Protein AF-A0A9D6MG45-F1 (afdb_monomer_lite)

pLDDT: mean 74.43, std 23.16, range [40.16, 97.06]

Secondary structure (DSSP, 8-state):
-----EEETTEEES-S-EE-SSGGGSSHHHHHHHHHHSEE-PPPP-SS-----SS-----GGGS--TTSSS--S-TTS---------------------

Radius of gyration: 20.3 Å; chains: 1; bounding box: 56×32×53 Å

Foldseek 3Di:
DDQAWDADPNDIWSHPDEADQDPLQADPVSCVVRVVVTHYDHHDDDPDDDDDDPPPDADDPVVPPPCVPDPDDDDPPDDDDRDDPDPDDDPPDDDDPDD

Sequence (99 aa):
MADLRTTLFNTEMASPFVLASGPLSYDAHGLRAAFRAGGVTTKTLRLERAVNPIPHMVLPAVLFDDPTRDGQPEAAAAALPRRAVSVKMPSCLSSRRGR

Structure (mmCIF, N/CA/C/O backbone):
data_AF-A0A9D6MG45-F1
#
_entry.id   AF-A0A9D6MG45-F1
#
loop_
_atom_site.group_PDB
_atom_site.id
_atom_site.type_symbol
_atom_site.label_atom_id
_atom_site.label_alt_id
_atom_site.label_comp_id
_atom_site.label_asym_id
_atom_site.label_entity_id
_atom_site.label_seq_id
_atom_site.pdbx_PDB_ins_code
_atom_site.Cartn_x
_atom_site.Cartn_y
_atom_site.Cartn_z
_atom_site.occupancy
_atom_site.B_iso_or_equiv
_atom_site.auth_seq_id
_atom_site.auth_comp_id
_atom_site.auth_asym_id
_atom_site.auth_atom_id
_atom_site.pdbx_PDB_model_num
ATOM 1 N N . MET A 1 1 ? -6.203 -0.572 27.162 1.00 69.94 1 MET A N 1
ATOM 2 C CA . MET A 1 1 ? -5.417 -0.414 25.916 1.00 69.94 1 MET A CA 1
ATOM 3 C C . MET A 1 1 ? -6.164 0.567 25.025 1.00 69.94 1 MET A C 1
ATOM 5 O O . MET A 1 1 ? -7.385 0.583 25.115 1.00 69.94 1 MET A O 1
ATOM 9 N N . ALA A 1 2 ? -5.472 1.423 24.271 1.00 90.81 2 ALA A N 1
ATOM 10 C CA . ALA A 1 2 ? -6.129 2.454 23.464 1.00 90.81 2 ALA A CA 1
ATOM 11 C C . ALA A 1 2 ? -6.864 1.839 22.260 1.00 90.81 2 ALA A C 1
ATOM 13 O O . ALA A 1 2 ? -6.328 0.933 21.620 1.00 90.81 2 ALA A O 1
ATOM 14 N N . ASP A 1 3 ? -8.068 2.332 21.970 1.00 94.44 3 ASP A N 1
ATOM 15 C CA . ASP A 1 3 ? -8.781 2.022 20.729 1.00 94.44 3 ASP A CA 1
ATOM 16 C C . ASP A 1 3 ? -8.187 2.864 19.592 1.00 94.44 3 ASP A C 1
ATOM 18 O O . ASP A 1 3 ? -8.024 4.075 19.732 1.00 94.44 3 ASP A O 1
ATOM 22 N N . LEU A 1 4 ? -7.814 2.207 18.495 1.00 94.56 4 LEU A N 1
ATOM 23 C CA . LEU A 1 4 ? -7.204 2.837 17.321 1.00 94.56 4 LEU A CA 1
ATOM 24 C C . LEU A 1 4 ? -8.167 2.906 16.134 1.00 94.56 4 LEU A C 1
ATOM 26 O O . LEU A 1 4 ? -7.756 3.307 15.049 1.00 94.56 4 LEU A O 1
ATOM 30 N N . ARG A 1 5 ? -9.430 2.507 16.295 1.00 95.38 5 ARG A N 1
ATOM 31 C CA . ARG A 1 5 ? -10.410 2.602 15.211 1.00 95.38 5 ARG A CA 1
ATOM 32 C C . ARG A 1 5 ? -10.591 4.047 14.751 1.00 95.38 5 ARG A C 1
ATOM 34 O O . ARG A 1 5 ? -10.498 4.985 15.539 1.00 95.38 5 ARG A O 1
ATOM 41 N N . THR A 1 6 ? -10.823 4.220 13.456 1.00 95.56 6 THR A N 1
ATOM 42 C CA . THR A 1 6 ? -11.045 5.535 12.844 1.00 95.56 6 THR A CA 1
ATOM 43 C C . THR A 1 6 ? -11.948 5.419 11.622 1.00 95.56 6 THR A C 1
ATOM 45 O O . THR A 1 6 ? -12.098 4.333 11.059 1.00 95.56 6 THR A O 1
ATOM 48 N N . THR A 1 7 ? -12.499 6.543 11.176 1.00 96.94 7 THR A N 1
ATOM 49 C CA . THR A 1 7 ? -13.354 6.624 9.991 1.00 96.94 7 THR A CA 1
ATOM 50 C C . THR A 1 7 ? -12.653 7.442 8.907 1.00 96.94 7 THR A C 1
ATOM 52 O O . THR A 1 7 ? -12.247 8.581 9.138 1.00 96.94 7 THR A O 1
ATOM 55 N N . LEU A 1 8 ? -12.550 6.894 7.696 1.00 94.69 8 LEU A N 1
ATOM 56 C CA . LEU A 1 8 ? -12.044 7.596 6.512 1.00 94.69 8 LEU A CA 1
ATOM 57 C C . LEU A 1 8 ? -13.081 7.513 5.388 1.00 94.69 8 LEU A C 1
ATOM 59 O O . LEU A 1 8 ? -13.465 6.419 4.992 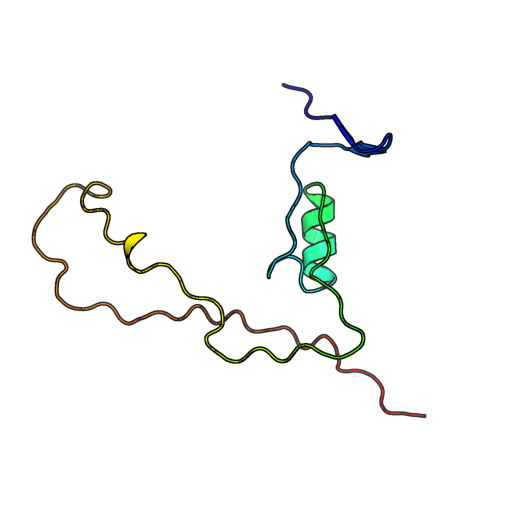1.00 94.69 8 LEU A O 1
ATOM 63 N N . PHE A 1 9 ? -13.549 8.655 4.870 1.00 94.81 9 PHE A N 1
ATOM 64 C CA . PHE A 1 9 ? -14.605 8.720 3.839 1.00 94.81 9 PHE A CA 1
ATOM 65 C C . PHE A 1 9 ? -15.841 7.858 4.170 1.00 94.81 9 PHE A C 1
ATOM 67 O O . PHE A 1 9 ? -16.334 7.114 3.325 1.00 94.81 9 PHE A O 1
ATOM 74 N N . ASN A 1 10 ? -16.321 7.926 5.417 1.00 96.12 10 ASN A N 1
ATOM 75 C CA . ASN A 1 10 ? -17.421 7.100 5.941 1.00 96.12 10 ASN A CA 1
ATOM 76 C C . ASN A 1 10 ? -17.150 5.581 5.930 1.00 96.12 10 ASN A C 1
ATOM 78 O O . ASN A 1 10 ? -18.084 4.786 6.006 1.00 96.12 10 ASN A O 1
ATOM 82 N N . THR A 1 11 ? -15.885 5.168 5.840 1.00 93.12 11 THR A N 1
ATOM 83 C CA . THR A 1 11 ? -15.456 3.772 5.971 1.00 93.12 11 THR A CA 1
ATOM 84 C C . THR A 1 11 ? -14.748 3.577 7.302 1.00 93.12 11 THR A C 1
ATOM 86 O O . THR A 1 11 ? -13.770 4.264 7.597 1.00 93.12 11 THR A O 1
ATOM 89 N N . GLU A 1 12 ? -15.225 2.616 8.087 1.00 95.31 12 GLU A N 1
ATOM 90 C CA . GLU A 1 12 ? -14.589 2.216 9.339 1.00 95.31 12 GLU A CA 1
ATOM 91 C C . GLU A 1 12 ? -13.291 1.447 9.081 1.00 95.31 12 GLU A C 1
ATOM 93 O O . GLU A 1 12 ? -13.234 0.513 8.275 1.00 95.31 12 GLU A O 1
ATOM 98 N N . MET A 1 13 ? -12.241 1.825 9.801 1.00 94.44 13 MET A N 1
ATOM 99 C CA . MET A 1 13 ? -10.918 1.222 9.733 1.00 94.44 13 MET A CA 1
ATOM 100 C C . MET A 1 13 ? -10.480 0.767 11.121 1.00 94.44 13 MET A C 1
ATOM 102 O O . MET A 1 13 ? -10.687 1.453 12.119 1.00 94.44 13 MET A O 1
ATOM 106 N N . ALA A 1 14 ? -9.817 -0.389 11.187 1.00 92.44 14 ALA A N 1
ATOM 107 C CA . ALA A 1 14 ? -9.312 -0.940 12.445 1.00 92.44 14 ALA A CA 1
ATOM 108 C C . ALA A 1 14 ? -8.152 -0.123 13.052 1.00 92.44 14 ALA A C 1
ATOM 110 O O . ALA A 1 14 ? -7.897 -0.228 14.250 1.00 92.44 14 ALA A O 1
ATOM 111 N N . SER A 1 15 ? -7.436 0.650 12.230 1.00 93.69 15 SER A N 1
ATOM 112 C CA . SER A 1 15 ? -6.349 1.541 12.642 1.00 93.69 15 SER A CA 1
ATOM 113 C C . SER A 1 15 ? -6.189 2.704 11.648 1.00 93.69 15 SER A C 1
ATOM 115 O O . SER A 1 15 ? -6.584 2.558 10.486 1.00 93.69 15 SER A O 1
ATOM 117 N N . PRO A 1 16 ? -5.578 3.841 12.042 1.00 93.81 16 PRO A N 1
ATOM 118 C CA . PRO A 1 16 ? -5.296 4.953 11.131 1.00 93.81 16 PRO A CA 1
ATOM 119 C C . PRO A 1 16 ? -4.042 4.724 10.271 1.00 93.81 16 PRO A C 1
ATOM 121 O O . PRO A 1 16 ? -3.666 5.589 9.482 1.00 93.81 16 PRO A O 1
ATOM 124 N N . PHE A 1 17 ? -3.349 3.594 10.436 1.00 94.62 17 PHE A N 1
ATOM 125 C CA . PHE A 1 17 ? -2.089 3.336 9.749 1.00 94.62 17 PHE A CA 1
ATOM 126 C C . PHE A 1 17 ? -2.340 2.737 8.367 1.00 94.62 17 PHE A C 1
ATOM 128 O O . PHE A 1 17 ? -2.953 1.675 8.228 1.00 94.62 17 PHE A O 1
ATOM 135 N N . VAL A 1 18 ? -1.832 3.423 7.342 1.00 95.31 18 VAL A N 1
ATOM 136 C CA . VAL A 1 18 ? -1.999 3.043 5.938 1.00 95.31 18 VAL A CA 1
ATOM 137 C C . VAL A 1 18 ? -0.639 2.926 5.263 1.00 95.31 18 VAL A C 1
ATOM 139 O O . VAL A 1 18 ? 0.145 3.875 5.261 1.00 95.31 18 VAL A O 1
ATOM 142 N N . LEU A 1 19 ? -0.361 1.779 4.642 1.00 95.88 19 LEU A N 1
ATOM 143 C CA . LEU A 1 19 ? 0.827 1.615 3.808 1.00 95.88 19 LEU A CA 1
ATOM 144 C C . LEU A 1 19 ? 0.670 2.405 2.499 1.00 95.88 19 LEU A C 1
ATOM 146 O O . LEU A 1 19 ? -0.231 2.145 1.693 1.00 95.88 19 LEU A O 1
ATOM 150 N N . ALA A 1 20 ? 1.575 3.359 2.286 1.00 96.19 20 ALA A N 1
ATOM 151 C CA . ALA A 1 20 ? 1.616 4.199 1.094 1.00 96.19 20 ALA A CA 1
ATOM 152 C C . ALA A 1 20 ? 2.051 3.435 -0.173 1.00 96.19 20 ALA A C 1
ATOM 154 O O . ALA A 1 20 ? 2.672 2.372 -0.113 1.00 96.19 20 ALA A O 1
ATOM 155 N N . SER A 1 21 ? 1.756 4.020 -1.338 1.00 95.62 21 SER A N 1
ATOM 156 C CA . SER A 1 21 ? 2.099 3.473 -2.653 1.00 95.62 21 SER A CA 1
ATOM 157 C C . SER A 1 21 ? 3.616 3.377 -2.816 1.00 95.62 21 SER A C 1
ATOM 159 O O . SER A 1 21 ? 4.318 4.379 -2.970 1.00 95.62 21 SER A O 1
ATOM 161 N N . GLY A 1 22 ? 4.147 2.157 -2.827 1.00 93.19 22 GLY A N 1
ATOM 162 C CA . GLY A 1 22 ? 5.585 1.937 -2.717 1.00 93.19 22 GLY A CA 1
ATOM 163 C C . GLY A 1 22 ? 6.022 0.537 -3.141 1.00 93.19 22 GLY A C 1
ATOM 164 O O . GLY A 1 22 ? 5.205 -0.258 -3.602 1.00 93.19 22 GLY A O 1
ATOM 165 N N . PRO A 1 23 ? 7.319 0.220 -3.008 1.00 92.12 23 PRO A N 1
ATOM 166 C CA . PRO A 1 23 ? 7.849 -1.096 -3.367 1.00 92.12 23 PRO A CA 1
ATOM 167 C C . PRO A 1 23 ? 7.173 -2.239 -2.591 1.00 92.12 23 PRO A C 1
ATOM 169 O O . PRO A 1 23 ? 6.979 -3.313 -3.147 1.00 92.12 23 PRO A O 1
ATOM 172 N N . LEU A 1 24 ? 6.741 -1.994 -1.348 1.00 93.81 24 LEU A N 1
ATOM 173 C CA . LEU A 1 24 ? 6.032 -2.980 -0.521 1.00 93.81 24 LEU A CA 1
ATOM 174 C C . LEU A 1 24 ? 4.581 -3.245 -0.958 1.00 93.81 24 LEU A C 1
ATOM 176 O O . LEU A 1 24 ? 3.995 -4.230 -0.523 1.00 93.81 24 LEU A O 1
ATOM 180 N N . SER A 1 25 ? 4.002 -2.397 -1.813 1.00 94.81 25 SER A N 1
ATOM 181 C CA . SER A 1 25 ? 2.645 -2.558 -2.354 1.00 94.81 25 SER A CA 1
ATOM 182 C C . SER A 1 25 ? 2.622 -2.765 -3.875 1.00 94.81 25 SER A C 1
ATOM 184 O O . SER A 1 25 ? 1.593 -2.553 -4.520 1.00 94.81 25 SER A O 1
ATOM 186 N N . TYR A 1 26 ? 3.761 -3.168 -4.460 1.00 93.12 26 TYR A N 1
ATOM 187 C CA . TYR A 1 26 ? 3.912 -3.398 -5.902 1.00 93.12 26 TYR A CA 1
ATOM 188 C C . TYR A 1 26 ? 3.157 -4.631 -6.410 1.00 93.12 26 TYR A C 1
ATOM 190 O O . TYR A 1 26 ? 2.663 -4.616 -7.536 1.00 93.12 26 TYR A O 1
ATOM 198 N N . ASP A 1 27 ? 3.05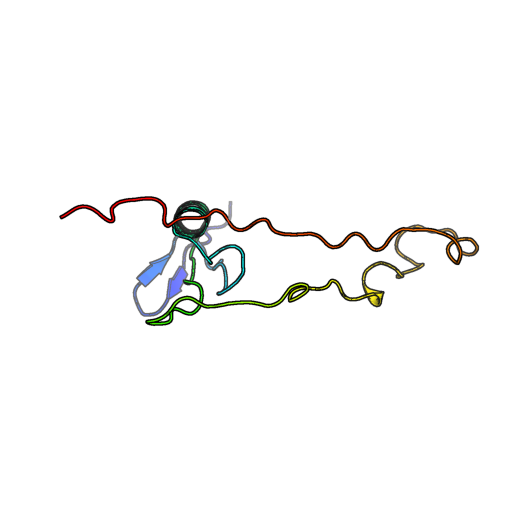7 -5.683 -5.597 1.00 93.25 27 ASP A N 1
ATOM 199 C CA . ASP A 1 27 ? 2.406 -6.935 -5.969 1.00 93.25 27 ASP A CA 1
ATOM 200 C C . ASP A 1 27 ? 1.234 -7.293 -5.040 1.00 93.25 27 ASP A C 1
ATOM 202 O O . ASP A 1 27 ? 1.034 -6.724 -3.963 1.00 93.25 27 ASP A O 1
ATOM 206 N N . ALA A 1 28 ? 0.429 -8.267 -5.469 1.00 95.06 28 ALA A N 1
ATOM 207 C CA . ALA A 1 28 ? -0.735 -8.722 -4.711 1.00 95.06 28 ALA A CA 1
ATOM 208 C C . ALA A 1 28 ? -0.361 -9.357 -3.359 1.00 95.06 28 ALA A C 1
ATOM 210 O O . ALA A 1 28 ? -1.162 -9.338 -2.421 1.00 95.06 28 ALA A O 1
ATOM 211 N N . HIS A 1 29 ? 0.846 -9.917 -3.244 1.00 96.31 29 HIS A N 1
ATOM 212 C CA . HIS A 1 29 ? 1.311 -10.537 -2.010 1.00 96.31 29 HIS A CA 1
ATOM 213 C C . HIS A 1 29 ? 1.567 -9.482 -0.927 1.00 96.31 29 HIS A C 1
ATOM 215 O O . HIS A 1 29 ? 1.034 -9.598 0.180 1.00 96.31 29 HIS A O 1
ATOM 221 N N . GLY A 1 30 ? 2.312 -8.425 -1.263 1.00 94.19 30 GLY A N 1
ATOM 222 C CA . GLY A 1 30 ? 2.559 -7.280 -0.393 1.00 94.19 30 GLY A CA 1
ATOM 223 C C . GLY A 1 30 ? 1.265 -6.586 0.021 1.00 94.19 30 GLY A C 1
ATOM 224 O O . GLY A 1 30 ? 1.062 -6.328 1.206 1.00 94.19 30 GLY A O 1
ATOM 225 N N . LEU A 1 31 ? 0.328 -6.403 -0.917 1.00 96.81 31 LEU A N 1
ATOM 226 C CA . LEU A 1 31 ? -1.003 -5.861 -0.618 1.00 96.81 31 LEU A CA 1
ATOM 227 C C . LEU A 1 31 ? -1.763 -6.704 0.405 1.00 96.81 31 LEU A C 1
ATOM 229 O O . LEU A 1 31 ? -2.272 -6.168 1.387 1.00 96.81 31 LEU A O 1
ATOM 233 N N . ARG A 1 32 ? -1.822 -8.027 0.219 1.00 96.81 32 ARG A N 1
ATOM 234 C CA . ARG A 1 32 ? -2.531 -8.923 1.145 1.00 96.81 32 ARG A CA 1
ATOM 235 C C . ARG A 1 32 ? -1.891 -8.948 2.530 1.00 96.81 32 ARG A C 1
ATOM 237 O O . ARG A 1 32 ? -2.613 -9.026 3.522 1.00 96.81 32 ARG A O 1
ATOM 244 N N . ALA A 1 33 ? -0.563 -8.922 2.603 1.00 94.88 33 ALA A N 1
ATOM 245 C CA . ALA A 1 33 ? 0.157 -8.879 3.871 1.00 94.88 33 ALA A CA 1
ATOM 246 C C . ALA A 1 33 ? -0.091 -7.554 4.608 1.00 94.88 33 ALA A C 1
ATOM 248 O O . ALA A 1 33 ? -0.461 -7.570 5.779 1.00 94.88 33 ALA A O 1
ATOM 249 N N . ALA A 1 34 ? 0.025 -6.424 3.907 1.00 93.62 34 ALA A N 1
ATOM 250 C CA . ALA A 1 34 ? -0.220 -5.101 4.471 1.00 93.62 34 ALA A CA 1
ATOM 251 C C . ALA A 1 34 ? -1.680 -4.917 4.906 1.00 93.62 34 ALA A C 1
ATOM 253 O O . ALA A 1 34 ? -1.921 -4.430 6.003 1.00 93.62 34 ALA A O 1
ATOM 254 N N . PHE A 1 35 ? -2.644 -5.392 4.109 1.00 94.12 35 PHE A N 1
ATOM 255 C CA . PHE A 1 35 ? -4.067 -5.312 4.446 1.00 94.12 35 PHE A CA 1
ATOM 256 C C . PHE A 1 35 ? -4.419 -6.058 5.743 1.00 94.12 35 PHE A C 1
ATOM 258 O O . PHE A 1 35 ? -5.279 -5.635 6.508 1.00 94.12 35 PHE A O 1
ATOM 265 N N . ARG A 1 36 ? -3.736 -7.175 6.028 1.00 91.69 36 ARG A N 1
ATOM 266 C CA . ARG A 1 36 ? -3.906 -7.897 7.301 1.00 91.69 36 ARG A CA 1
ATOM 267 C C . ARG A 1 36 ? -3.348 -7.130 8.499 1.00 91.69 36 ARG A C 1
ATOM 269 O O . ARG A 1 36 ? -3.781 -7.392 9.615 1.00 91.69 36 ARG A O 1
ATOM 276 N N . ALA A 1 37 ? -2.391 -6.231 8.275 1.00 89.00 37 ALA A N 1
ATOM 277 C CA . ALA A 1 37 ? -1.784 -5.401 9.310 1.00 89.00 37 ALA A CA 1
ATOM 278 C C . ALA A 1 37 ? -2.469 -4.027 9.468 1.00 89.00 37 ALA A C 1
ATOM 280 O O . ALA A 1 37 ? -2.323 -3.400 10.515 1.00 89.00 37 ALA A O 1
ATOM 281 N N . GLY A 1 38 ? -3.208 -3.551 8.460 1.00 91.38 38 GLY A N 1
ATOM 282 C CA . GLY A 1 38 ? -3.870 -2.244 8.462 1.00 91.38 38 GLY A CA 1
ATOM 283 C C . GLY A 1 38 ? -4.376 -1.827 7.079 1.00 91.38 38 GLY A C 1
ATOM 284 O O . GLY A 1 38 ? -4.610 -2.660 6.208 1.00 91.38 38 GLY A O 1
ATOM 285 N N . GLY A 1 39 ? -4.547 -0.523 6.855 1.00 94.12 39 GLY A N 1
ATOM 286 C CA . GLY A 1 39 ? -4.887 -0.008 5.527 1.00 94.12 39 GLY A CA 1
ATOM 287 C C . GLY A 1 39 ? -3.713 -0.127 4.550 1.00 94.12 39 GLY A C 1
ATOM 288 O O . GLY A 1 39 ? -2.545 -0.090 4.939 1.00 94.12 39 GLY A O 1
ATOM 289 N N . VAL A 1 40 ? -3.995 -0.226 3.251 1.00 96.50 40 VAL A N 1
ATOM 290 C CA . VAL A 1 40 ? -2.956 -0.242 2.211 1.00 96.50 40 VAL A CA 1
ATOM 291 C C . VAL A 1 40 ? -3.441 0.430 0.935 1.00 96.50 40 VAL A C 1
ATOM 293 O O . VAL A 1 40 ? -4.606 0.325 0.563 1.00 96.50 40 VAL A O 1
ATOM 296 N N . THR A 1 41 ? -2.520 1.095 0.246 1.00 96.94 41 THR A N 1
ATOM 297 C CA . THR A 1 41 ? -2.726 1.647 -1.094 1.00 96.94 41 THR A CA 1
ATOM 298 C C . THR A 1 41 ? -1.964 0.827 -2.131 1.00 96.94 41 THR A C 1
ATOM 300 O O . THR A 1 41 ? -0.845 0.365 -1.891 1.00 96.94 41 THR A O 1
ATOM 303 N N . THR A 1 42 ? -2.561 0.641 -3.307 1.00 97.06 42 THR A N 1
ATOM 304 C CA . THR A 1 42 ? -1.898 -0.022 -4.434 1.00 97.06 42 THR A CA 1
ATOM 305 C C . THR A 1 42 ? -0.692 0.774 -4.903 1.00 97.06 42 THR A C 1
ATOM 307 O O . THR A 1 42 ? -0.727 2.010 -4.909 1.00 97.06 42 THR A O 1
ATOM 310 N N . LYS A 1 43 ? 0.347 0.091 -5.400 1.00 95.00 43 LYS A N 1
ATOM 311 C CA . LYS A 1 43 ? 1.319 0.782 -6.244 1.00 95.00 43 LYS A CA 1
ATOM 312 C C . LYS A 1 43 ? 0.607 1.363 -7.463 1.00 95.00 43 LYS A C 1
ATOM 314 O O . LYS A 1 43 ? -0.357 0.788 -7.961 1.00 95.00 43 LYS A O 1
ATOM 319 N N . THR A 1 44 ? 1.082 2.511 -7.933 1.00 94.44 44 THR A N 1
ATOM 320 C CA . THR A 1 44 ? 0.564 3.167 -9.136 1.00 94.44 44 THR A CA 1
ATOM 321 C C . THR A 1 44 ? 0.481 2.177 -10.300 1.00 94.44 44 THR A C 1
ATOM 323 O O . THR A 1 44 ? 1.504 1.656 -10.750 1.00 94.44 44 THR A O 1
ATOM 326 N N . LEU A 1 45 ? -0.742 1.920 -10.764 1.00 92.56 45 LEU A N 1
ATOM 327 C CA . LEU A 1 45 ? -1.024 0.977 -11.840 1.00 92.56 45 LEU A CA 1
ATOM 328 C C . LEU A 1 45 ? -0.869 1.653 -13.205 1.00 92.56 45 LEU A C 1
ATOM 330 O O . LEU A 1 45 ? -1.126 2.846 -13.365 1.00 92.56 45 LEU A O 1
ATOM 334 N N . ARG A 1 46 ? -0.449 0.870 -14.198 1.00 91.44 46 ARG A N 1
ATOM 335 C CA . ARG A 1 46 ? -0.355 1.257 -15.610 1.00 91.44 46 ARG A CA 1
ATOM 336 C C . ARG A 1 46 ? -0.943 0.128 -16.453 1.00 91.44 46 ARG A C 1
ATOM 338 O O . ARG A 1 46 ? -0.889 -1.025 -16.035 1.00 91.44 46 ARG A O 1
ATOM 345 N N . LEU A 1 47 ? -1.479 0.460 -17.629 1.00 94.88 47 LEU A N 1
ATOM 346 C CA . LEU A 1 4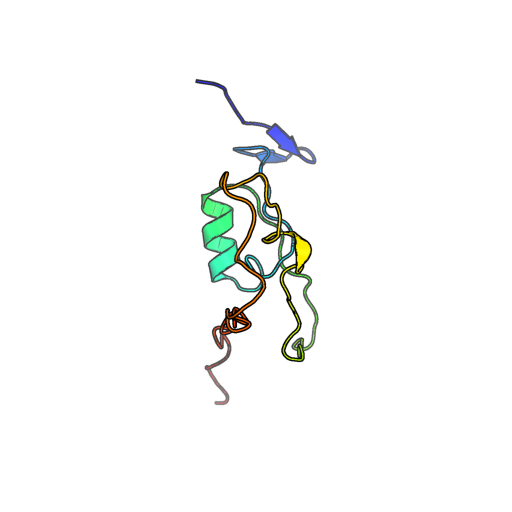7 ? -1.978 -0.541 -18.584 1.00 94.88 47 LEU A CA 1
ATOM 347 C C . LEU A 1 47 ? -0.852 -1.452 -19.089 1.00 94.88 47 LEU A C 1
ATOM 349 O O . LEU A 1 47 ? -1.048 -2.646 -19.290 1.00 94.88 47 LEU A O 1
ATOM 353 N N . GLU A 1 48 ? 0.340 -0.884 -19.247 1.00 95.12 48 GLU A N 1
ATOM 354 C CA . GLU A 1 48 ? 1.540 -1.597 -19.661 1.00 95.12 48 GLU A CA 1
ATOM 355 C C . GLU A 1 48 ? 2.509 -1.798 -18.496 1.00 95.12 48 GLU A C 1
ATOM 357 O O . GLU A 1 48 ? 2.530 -1.043 -17.518 1.00 95.12 48 GLU A O 1
ATOM 362 N N . ARG A 1 49 ? 3.370 -2.811 -18.627 1.00 90.31 49 ARG A N 1
ATOM 363 C CA . ARG A 1 49 ? 4.385 -3.131 -17.625 1.00 90.31 49 ARG A CA 1
ATOM 364 C C . ARG A 1 49 ? 5.380 -1.978 -17.456 1.00 90.31 49 ARG A C 1
ATOM 366 O O . ARG A 1 49 ? 6.057 -1.588 -18.401 1.00 90.31 49 ARG A O 1
ATOM 373 N N . ALA A 1 50 ? 5.569 -1.527 -16.216 1.00 88.44 50 ALA A N 1
ATOM 374 C CA . ALA A 1 50 ? 6.655 -0.613 -15.872 1.00 88.44 50 ALA A CA 1
ATOM 375 C C . ALA A 1 50 ? 8.027 -1.313 -15.959 1.00 88.44 50 ALA A C 1
ATOM 377 O O . ALA A 1 50 ? 8.223 -2.397 -15.401 1.00 88.44 50 ALA A O 1
ATOM 378 N N . VAL A 1 51 ? 8.982 -0.676 -16.640 1.00 91.31 51 VAL A N 1
ATOM 379 C CA . VAL A 1 51 ? 10.384 -1.108 -16.721 1.00 91.31 51 VAL A CA 1
ATOM 380 C C . VAL A 1 51 ? 11.237 -0.088 -15.975 1.00 91.31 51 VAL A C 1
ATOM 382 O O . VAL A 1 51 ? 11.407 1.032 -16.445 1.00 91.31 51 VAL A O 1
ATOM 385 N N . ASN A 1 52 ? 11.765 -0.473 -14.813 1.00 88.00 52 ASN A N 1
ATOM 386 C CA . ASN A 1 52 ? 12.609 0.403 -14.003 1.00 88.00 52 ASN A CA 1
ATOM 387 C C . ASN A 1 52 ? 14.091 0.056 -14.232 1.00 88.00 52 ASN A C 1
ATOM 389 O O . ASN A 1 52 ? 14.455 -1.110 -14.038 1.00 88.00 52 ASN A O 1
ATOM 393 N N . PRO A 1 53 ? 14.951 1.021 -14.613 1.00 91.44 53 PRO A N 1
ATOM 394 C CA . PRO A 1 53 ? 16.395 0.799 -14.684 1.00 91.44 53 PRO A CA 1
ATOM 395 C C . PRO A 1 53 ? 16.962 0.499 -13.290 1.00 91.44 53 PRO A C 1
ATOM 397 O O . PRO A 1 53 ? 16.320 0.771 -12.280 1.00 91.44 53 PRO A O 1
ATOM 400 N N . ILE A 1 54 ? 18.153 -0.086 -13.194 1.00 89.75 54 ILE A N 1
ATOM 401 C CA . ILE A 1 54 ? 18.779 -0.409 -11.902 1.00 89.75 54 ILE A CA 1
ATOM 402 C C . ILE A 1 54 ? 20.142 0.293 -11.834 1.00 89.75 54 ILE A C 1
ATOM 404 O O . ILE A 1 54 ? 20.924 0.122 -12.769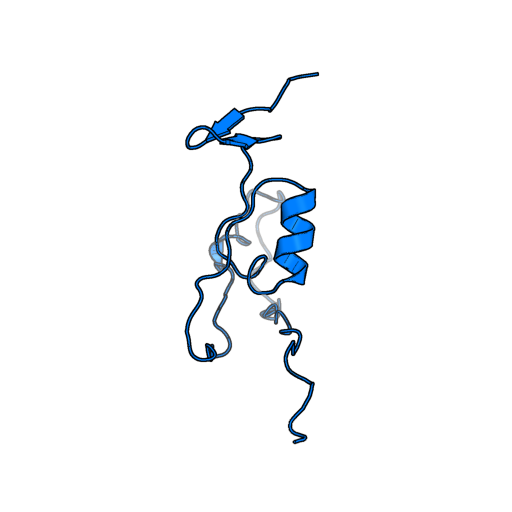 1.00 89.75 54 ILE A O 1
ATOM 408 N N . PRO A 1 55 ? 20.446 1.050 -10.756 1.00 88.94 55 PRO A N 1
ATOM 409 C CA . PRO A 1 55 ? 19.646 1.248 -9.537 1.00 88.94 55 PRO A CA 1
ATOM 410 C C . PRO A 1 55 ? 18.551 2.325 -9.691 1.00 88.94 55 PRO A C 1
ATOM 412 O O . PRO A 1 55 ? 18.810 3.401 -10.212 1.00 88.94 55 PRO A O 1
ATOM 415 N N . HIS A 1 56 ? 17.336 2.061 -9.193 1.00 87.31 56 HIS A N 1
ATOM 416 C CA . HIS A 1 56 ? 16.229 3.045 -9.152 1.00 87.31 56 HIS A CA 1
ATOM 417 C C . HIS A 1 56 ? 15.765 3.398 -7.731 1.00 87.31 56 HIS A C 1
ATOM 419 O O . HIS A 1 56 ? 14.872 4.221 -7.558 1.00 87.31 56 HIS A O 1
ATOM 425 N N . MET A 1 57 ? 16.354 2.774 -6.711 1.00 90.19 57 MET A N 1
ATOM 426 C CA . MET A 1 57 ? 16.202 3.148 -5.308 1.00 90.19 57 MET A CA 1
ATOM 427 C C . MET A 1 57 ? 17.591 3.129 -4.681 1.00 90.19 57 MET A C 1
ATOM 429 O O . MET A 1 57 ? 18.328 2.155 -4.840 1.00 90.19 57 MET A O 1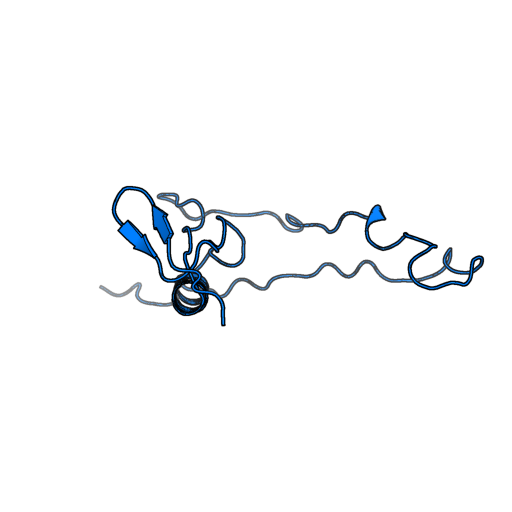
ATOM 433 N N . VAL A 1 58 ? 17.948 4.211 -3.999 1.00 87.81 58 VAL A N 1
ATOM 434 C CA . VAL A 1 58 ? 19.231 4.368 -3.313 1.00 87.81 58 VAL A CA 1
ATOM 435 C C . VAL A 1 58 ? 18.979 4.906 -1.915 1.00 87.81 58 VAL A C 1
ATOM 437 O O . VAL A 1 58 ? 18.022 5.647 -1.691 1.00 87.81 58 VAL A O 1
ATOM 440 N N . LEU A 1 59 ? 19.828 4.510 -0.974 1.00 83.25 59 LEU A N 1
ATOM 441 C C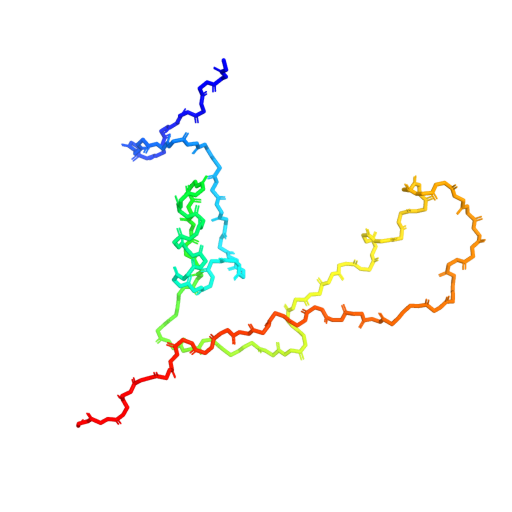A . LEU A 1 59 ? 19.828 5.112 0.350 1.00 83.25 59 LEU A CA 1
ATOM 442 C C . LEU A 1 59 ? 20.564 6.458 0.282 1.00 83.25 59 LEU A C 1
ATOM 444 O O . LEU A 1 59 ? 21.558 6.560 -0.445 1.00 83.25 59 LEU A O 1
ATOM 448 N N . PRO A 1 60 ? 20.115 7.483 1.023 1.00 76.88 60 PRO A N 1
ATOM 449 C CA . PRO A 1 60 ? 20.892 8.701 1.196 1.00 76.88 60 PRO A CA 1
ATOM 450 C C . PRO A 1 60 ? 22.220 8.360 1.877 1.00 76.88 60 PRO A C 1
ATOM 452 O O . PRO A 1 60 ? 22.223 7.657 2.886 1.00 76.88 60 PRO A O 1
ATOM 455 N N . ALA A 1 61 ? 23.337 8.867 1.347 1.00 69.31 61 ALA A N 1
ATOM 456 C CA . ALA A 1 61 ? 24.661 8.649 1.939 1.00 69.31 61 ALA A CA 1
ATOM 457 C C . ALA A 1 61 ? 24.717 9.129 3.405 1.00 69.31 61 ALA A C 1
ATOM 459 O O . ALA A 1 61 ? 25.249 8.452 4.272 1.00 69.31 61 ALA A O 1
ATOM 460 N N . VAL A 1 62 ? 24.034 10.237 3.691 1.00 57.78 62 VAL A N 1
ATOM 461 C CA . VAL A 1 62 ? 24.034 10.942 4.981 1.00 57.78 62 VAL A CA 1
ATOM 462 C C . VAL A 1 62 ? 23.191 10.306 6.094 1.00 57.78 62 VAL A C 1
ATOM 464 O O . VAL A 1 62 ? 23.169 10.829 7.199 1.00 57.78 62 VAL A O 1
ATOM 467 N N . LEU A 1 63 ? 22.491 9.191 5.853 1.00 53.88 63 LEU A N 1
ATOM 468 C CA . LEU A 1 63 ? 21.705 8.517 6.905 1.00 53.88 63 LEU A CA 1
ATOM 469 C C . LEU A 1 63 ? 22.526 7.524 7.747 1.00 53.88 63 LEU A C 1
ATOM 471 O O . LEU A 1 63 ? 22.010 7.000 8.734 1.00 53.88 63 LEU A O 1
ATOM 475 N N . PHE A 1 64 ? 23.784 7.281 7.366 1.00 53.72 64 PHE A N 1
ATOM 476 C CA . PHE A 1 64 ? 24.723 6.419 8.093 1.00 53.72 64 PHE A CA 1
ATOM 477 C C . PHE A 1 64 ? 25.943 7.169 8.647 1.00 53.72 64 PHE A C 1
ATOM 479 O O . PHE A 1 64 ? 26.641 6.614 9.486 1.00 53.72 64 PHE A O 1
ATOM 486 N N . ASP A 1 65 ? 26.153 8.423 8.238 1.00 49.94 65 ASP A N 1
ATOM 487 C CA . ASP A 1 65 ? 27.234 9.294 8.714 1.00 49.94 65 ASP A CA 1
ATOM 488 C C . ASP A 1 65 ? 26.743 10.253 9.814 1.00 49.94 65 ASP A C 1
ATOM 490 O O . ASP A 1 65 ? 27.102 11.429 9.820 1.00 49.94 65 ASP A O 1
ATOM 494 N N . ASP A 1 66 ? 25.880 9.792 10.726 1.00 49.12 66 ASP A N 1
ATOM 495 C CA . ASP A 1 66 ? 25.637 10.530 11.969 1.00 49.12 66 ASP A CA 1
ATOM 496 C C . ASP A 1 66 ? 26.676 10.075 13.008 1.00 49.12 66 ASP A C 1
ATOM 498 O O . ASP A 1 66 ? 26.506 9.011 13.615 1.00 49.12 66 ASP A O 1
ATOM 502 N N . PRO A 1 67 ? 27.762 10.842 13.231 1.00 51.16 67 PRO A N 1
ATOM 503 C CA . PRO A 1 67 ? 28.807 10.480 14.186 1.00 51.16 67 PRO A CA 1
ATOM 504 C C . PRO A 1 67 ? 28.311 10.484 15.639 1.00 51.16 67 PRO A C 1
ATOM 506 O O . PRO A 1 67 ? 29.051 10.088 16.535 1.00 51.16 67 PRO A O 1
ATOM 509 N N . THR A 1 68 ? 27.080 10.937 15.903 1.00 52.19 68 THR A N 1
ATOM 510 C CA . THR A 1 68 ? 26.502 10.950 17.253 1.00 52.19 68 THR A CA 1
ATOM 511 C C . THR A 1 68 ? 25.782 9.653 17.618 1.00 52.19 68 THR A C 1
ATOM 513 O O . THR A 1 68 ? 25.457 9.454 18.789 1.00 52.19 68 THR A O 1
ATOM 516 N N . ARG A 1 69 ? 25.549 8.752 16.650 1.00 49.97 69 ARG A N 1
ATOM 517 C CA . ARG A 1 69 ? 24.749 7.539 16.873 1.00 49.97 69 ARG A CA 1
ATOM 518 C C . ARG A 1 69 ? 25.488 6.450 17.646 1.00 49.97 69 ARG A C 1
ATOM 520 O O . ARG A 1 69 ? 24.850 5.750 18.422 1.00 49.97 69 ARG A O 1
ATOM 527 N N . ASP A 1 70 ? 26.806 6.379 17.506 1.00 47.28 70 ASP A N 1
ATOM 528 C CA . ASP A 1 70 ? 27.667 5.474 18.260 1.00 47.28 70 ASP A CA 1
ATOM 529 C C . ASP A 1 70 ? 28.889 6.279 18.698 1.00 47.28 70 ASP A C 1
ATOM 531 O O . ASP A 1 70 ? 29.765 6.585 17.893 1.00 47.28 70 ASP A O 1
ATOM 535 N N . GLY A 1 71 ? 28.914 6.720 19.956 1.00 44.81 71 GLY A N 1
ATOM 536 C CA . GLY A 1 71 ? 29.962 7.609 20.441 1.00 44.81 71 GLY A CA 1
ATOM 537 C C . GLY A 1 71 ? 31.352 6.990 20.319 1.00 44.81 71 GLY A C 1
ATOM 538 O O . GLY A 1 71 ? 31.727 6.242 21.210 1.00 44.81 71 GLY A O 1
ATOM 539 N N . GLN A 1 72 ? 32.090 7.337 19.259 1.00 40.81 72 GLN A N 1
ATOM 540 C CA . GLN A 1 72 ? 33.551 7.459 19.132 1.00 40.81 72 GLN A CA 1
ATOM 541 C C . GLN A 1 72 ? 33.859 8.175 17.790 1.00 40.81 72 GLN A C 1
ATOM 543 O O . GLN A 1 72 ? 33.549 7.624 16.732 1.00 40.81 72 GLN A O 1
ATOM 548 N N . PRO A 1 73 ? 34.453 9.385 17.780 1.00 47.31 73 PRO A N 1
ATOM 549 C CA . PRO A 1 73 ? 34.908 10.030 16.554 1.00 47.31 73 PRO A CA 1
ATOM 550 C C . PRO A 1 73 ? 36.322 9.540 16.196 1.00 47.31 73 PRO A C 1
ATOM 552 O O . PRO A 1 73 ? 37.103 9.219 17.081 1.00 47.31 73 PRO A O 1
ATOM 555 N N . GLU A 1 74 ? 36.651 9.553 14.904 1.00 40.41 74 GLU A N 1
ATOM 556 C CA . GLU A 1 74 ? 37.946 9.169 14.305 1.00 40.41 74 GLU A CA 1
ATOM 557 C C . GLU A 1 74 ? 38.166 7.671 14.026 1.00 40.41 74 GLU A C 1
ATOM 559 O O . GLU A 1 74 ? 38.874 7.000 14.762 1.00 40.41 74 GLU A O 1
ATOM 564 N N . ALA A 1 75 ? 37.617 7.159 12.909 1.00 42.06 75 ALA A N 1
ATOM 565 C CA . ALA A 1 75 ? 38.289 6.149 12.052 1.00 42.06 75 ALA A CA 1
ATOM 566 C C . ALA A 1 75 ? 37.468 5.647 10.833 1.00 42.06 75 ALA A C 1
ATOM 568 O O . ALA A 1 75 ? 37.859 4.668 10.205 1.00 42.06 75 ALA A O 1
ATOM 569 N N . ALA A 1 76 ? 36.351 6.263 10.430 1.00 41.81 76 ALA A N 1
ATOM 570 C CA . ALA A 1 76 ? 35.483 5.674 9.391 1.00 41.81 76 ALA A CA 1
ATOM 571 C C . ALA A 1 76 ? 35.750 6.141 7.939 1.00 41.81 76 ALA A C 1
ATOM 573 O O . ALA A 1 76 ? 34.917 5.936 7.062 1.00 41.81 76 ALA A O 1
ATOM 574 N N . ALA A 1 77 ? 36.903 6.754 7.640 1.00 41.78 77 ALA A N 1
ATOM 575 C CA . ALA A 1 77 ? 37.230 7.198 6.274 1.00 41.78 77 ALA A CA 1
ATOM 576 C C . ALA A 1 77 ? 37.742 6.075 5.344 1.00 41.78 77 ALA A C 1
ATOM 578 O O . ALA A 1 77 ? 38.071 6.336 4.187 1.00 41.78 77 ALA A O 1
ATOM 579 N N . ALA A 1 78 ? 37.806 4.822 5.802 1.00 43.44 78 ALA A N 1
ATOM 580 C CA . ALA A 1 78 ? 38.317 3.721 4.998 1.00 43.44 78 ALA A CA 1
ATOM 581 C C . ALA A 1 78 ? 37.441 2.468 5.122 1.00 43.44 78 ALA A C 1
ATOM 583 O O . ALA A 1 78 ? 37.318 1.881 6.188 1.00 43.44 78 ALA A O 1
ATOM 584 N N . ALA A 1 79 ? 36.921 2.040 3.969 1.00 46.53 79 ALA A N 1
ATOM 585 C CA . ALA A 1 79 ? 36.325 0.735 3.690 1.00 46.53 79 ALA A CA 1
ATOM 586 C C . ALA A 1 79 ? 34.910 0.462 4.232 1.00 46.53 79 ALA A C 1
ATOM 588 O O . ALA A 1 79 ? 34.741 -0.121 5.292 1.00 46.53 79 ALA A O 1
ATOM 589 N N . LEU A 1 80 ? 33.891 0.670 3.389 1.00 43.22 80 LEU A N 1
ATOM 590 C CA . LEU A 1 80 ? 32.768 -0.274 3.323 1.00 43.22 80 LEU A CA 1
ATOM 591 C C . LEU A 1 80 ? 32.187 -0.327 1.892 1.00 43.22 80 LEU A C 1
ATOM 593 O O . LEU A 1 80 ? 31.979 0.718 1.268 1.00 43.22 80 LEU A O 1
ATOM 597 N N . PRO A 1 81 ? 31.932 -1.519 1.319 1.00 40.16 81 PRO A N 1
ATOM 598 C CA . PRO A 1 81 ? 31.407 -1.643 -0.035 1.00 40.16 81 PRO A CA 1
ATOM 599 C C . PRO A 1 81 ? 29.953 -1.162 -0.101 1.00 40.16 81 PRO A C 1
ATOM 601 O O . PRO A 1 81 ? 29.118 -1.548 0.716 1.00 40.16 81 PRO A O 1
ATOM 604 N N . ARG A 1 82 ? 29.646 -0.355 -1.124 1.00 43.03 82 ARG A N 1
ATOM 605 C CA . ARG A 1 82 ? 28.300 0.119 -1.485 1.00 43.03 82 ARG A CA 1
ATOM 606 C C . ARG A 1 82 ? 27.341 -1.067 -1.656 1.00 43.03 82 ARG A C 1
ATOM 608 O O . ARG A 1 82 ? 27.212 -1.615 -2.750 1.00 43.03 82 ARG A O 1
ATOM 615 N N . ARG A 1 83 ? 26.661 -1.489 -0.587 1.00 41.03 83 ARG A N 1
ATOM 616 C CA . ARG A 1 83 ? 25.608 -2.510 -0.666 1.00 41.03 83 ARG A CA 1
ATOM 617 C C . ARG A 1 83 ? 24.378 -1.898 -1.331 1.00 41.03 83 ARG A C 1
ATOM 619 O O . ARG A 1 83 ? 23.523 -1.308 -0.680 1.00 41.03 83 ARG A O 1
ATOM 626 N N . ALA A 1 84 ? 24.282 -2.065 -2.646 1.00 42.81 84 ALA A N 1
ATOM 627 C CA . ALA A 1 84 ? 23.017 -1.936 -3.347 1.00 42.81 84 ALA A CA 1
ATOM 628 C C . ALA A 1 84 ? 22.072 -3.029 -2.827 1.00 42.81 84 ALA A C 1
ATOM 630 O O . ALA A 1 84 ? 22.308 -4.221 -3.037 1.00 42.81 84 ALA A O 1
ATOM 631 N N . VAL A 1 85 ? 21.007 -2.639 -2.128 1.00 43.59 85 VAL A N 1
ATOM 632 C CA . VAL A 1 85 ? 19.924 -3.567 -1.798 1.00 43.59 85 VAL A CA 1
ATOM 633 C C . VAL A 1 85 ? 19.125 -3.787 -3.078 1.00 43.59 85 VAL A C 1
ATOM 635 O O . VAL A 1 85 ? 18.298 -2.967 -3.471 1.00 43.59 85 VAL A O 1
ATOM 638 N N . SER A 1 86 ? 19.420 -4.885 -3.771 1.00 41.47 86 SER A N 1
ATOM 639 C CA . SER A 1 86 ? 18.631 -5.320 -4.917 1.00 41.47 86 SER A CA 1
ATOM 640 C C . SER A 1 86 ? 17.367 -5.997 -4.393 1.00 41.47 86 SER A C 1
ATOM 642 O O . SER A 1 86 ? 17.405 -7.135 -3.926 1.00 41.47 86 SER A O 1
ATOM 644 N N . VAL A 1 87 ? 16.235 -5.293 -4.430 1.00 48.25 87 VAL A N 1
ATOM 645 C CA . VAL A 1 87 ? 14.932 -5.934 -4.230 1.00 48.25 87 VAL A CA 1
ATOM 646 C C . VAL A 1 87 ? 14.658 -6.755 -5.487 1.00 48.25 87 VAL A C 1
ATOM 648 O O . VAL A 1 87 ? 14.282 -6.220 -6.531 1.00 48.25 87 VAL A O 1
ATOM 651 N N . LYS A 1 88 ? 14.923 -8.063 -5.412 1.00 40.22 88 LYS A N 1
ATOM 652 C CA . LYS A 1 88 ? 14.637 -8.993 -6.505 1.00 40.22 88 LYS A CA 1
ATOM 653 C C . LYS A 1 88 ? 13.125 -9.057 -6.699 1.00 40.22 88 LYS A C 1
ATOM 655 O O . LYS A 1 88 ? 12.401 -9.524 -5.827 1.00 40.22 88 LYS A O 1
ATOM 660 N N . MET A 1 89 ? 12.670 -8.573 -7.849 1.00 48.09 89 MET A N 1
ATOM 661 C CA . MET A 1 89 ? 11.263 -8.588 -8.238 1.00 48.09 89 MET A CA 1
ATOM 662 C C . MET A 1 89 ? 10.790 -10.042 -8.405 1.00 48.09 89 MET A C 1
ATOM 664 O O . MET A 1 89 ? 11.379 -10.761 -9.220 1.00 48.09 89 MET A O 1
ATOM 668 N N . PRO A 1 90 ? 9.749 -10.502 -7.691 1.00 41.12 90 PRO A N 1
ATOM 669 C CA . PRO A 1 90 ? 9.105 -11.762 -8.030 1.00 41.12 90 PRO A CA 1
ATOM 670 C C . PRO A 1 90 ? 8.428 -11.621 -9.404 1.00 41.12 90 PRO A C 1
ATOM 672 O O . PRO A 1 90 ? 7.665 -10.690 -9.661 1.00 41.12 90 PRO A O 1
ATOM 675 N N . SER A 1 91 ? 8.737 -12.527 -10.331 1.00 47.38 91 SER A N 1
ATOM 676 C CA . SER A 1 91 ? 8.105 -12.592 -11.649 1.00 47.38 91 SER A CA 1
ATOM 677 C C . SER A 1 91 ? 6.685 -13.150 -11.522 1.00 47.38 91 SER A C 1
ATOM 679 O O . SER A 1 91 ? 6.443 -14.341 -11.686 1.00 47.38 91 SER A O 1
ATOM 681 N N . CYS A 1 92 ? 5.709 -12.284 -11.258 1.00 43.41 92 CYS A N 1
ATOM 682 C CA . CYS A 1 92 ? 4.302 -12.687 -11.143 1.00 43.41 92 CYS A CA 1
ATOM 683 C C . CYS A 1 92 ? 3.621 -13.048 -12.483 1.00 43.41 92 CYS A C 1
ATOM 685 O O . CYS A 1 92 ? 2.433 -13.345 -12.490 1.00 43.41 92 CYS A O 1
ATOM 687 N N . LEU A 1 93 ? 4.333 -13.061 -13.616 1.00 44.38 93 LEU A N 1
ATOM 688 C CA . LEU A 1 93 ? 3.801 -13.537 -14.898 1.00 44.38 93 LEU A CA 1
ATOM 689 C C . LEU A 1 93 ? 4.663 -14.666 -15.465 1.00 44.38 93 LEU A C 1
ATOM 691 O O . LEU A 1 93 ? 5.408 -14.499 -16.426 1.00 44.38 93 LEU A O 1
ATOM 695 N N . SER A 1 94 ? 4.514 -15.849 -14.879 1.00 49.00 94 SER A N 1
ATOM 696 C CA . SER A 1 94 ? 4.673 -17.099 -15.619 1.00 49.00 94 SER A CA 1
ATOM 697 C C . SER A 1 94 ? 3.355 -17.865 -15.545 1.00 49.00 94 SER A C 1
ATOM 699 O O . SER A 1 94 ? 3.112 -18.642 -14.633 1.00 49.00 94 SER A O 1
ATOM 701 N N . SER A 1 95 ? 2.435 -17.599 -16.472 1.00 47.34 95 SER A N 1
ATOM 702 C CA . SER A 1 95 ? 1.465 -18.615 -16.895 1.00 47.34 95 SER A CA 1
ATOM 703 C C . SER A 1 95 ? 0.675 -18.180 -18.132 1.00 47.34 95 SER A C 1
ATOM 705 O O . SER A 1 95 ? 0.022 -17.145 -18.148 1.00 47.34 95 SER A O 1
ATOM 707 N N . ARG A 1 96 ? 0.717 -19.074 -19.131 1.00 46.19 96 ARG A N 1
ATOM 708 C CA . ARG A 1 96 ? -0.230 -19.268 -20.244 1.00 46.19 96 ARG A CA 1
ATOM 709 C C . ARG A 1 96 ? -0.149 -18.297 -21.432 1.00 46.19 96 ARG A C 1
ATOM 711 O O . ARG A 1 96 ? -1.086 -17.566 -21.721 1.00 46.19 96 ARG A O 1
ATOM 718 N N . ARG A 1 97 ? 0.907 -18.448 -22.245 1.00 45.91 97 ARG A N 1
ATOM 719 C CA . ARG A 1 97 ? 0.697 -18.524 -23.705 1.00 45.91 97 ARG A CA 1
ATOM 720 C C . ARG A 1 97 ? 0.292 -19.958 -24.017 1.00 45.91 97 ARG A C 1
ATOM 722 O O . ARG A 1 97 ? 1.083 -20.871 -23.808 1.00 45.91 97 ARG A O 1
ATOM 729 N N . GLY A 1 98 ? -0.955 -20.149 -24.415 1.00 46.41 98 GLY A N 1
ATOM 730 C CA . GLY A 1 98 ? -1.509 -21.466 -24.691 1.00 46.41 98 GLY A CA 1
ATOM 731 C C . GLY A 1 98 ? -3.024 -21.417 -24.770 1.00 46.41 98 GLY A C 1
ATOM 732 O O . GLY A 1 98 ? -3.688 -21.898 -23.851 1.00 46.41 98 GLY A O 1
ATOM 733 N N . ARG A 1 99 ? -3.529 -20.784 -25.829 1.00 42.97 99 ARG A N 1
ATOM 734 C CA . ARG A 1 99 ? -4.666 -21.185 -26.670 1.00 42.97 99 ARG A CA 1
ATOM 735 C C . ARG A 1 99 ? -4.846 -20.139 -27.758 1.00 42.97 99 ARG A C 1
ATOM 737 O O . ARG A 1 99 ? -4.752 -18.942 -27.413 1.00 42.97 99 ARG A O 1
#